Protein AF-A0A9W9ZTE9-F1 (afdb_monomer)

pLDDT: mean 76.36, std 22.25, range [28.83, 97.81]

Solvent-accessible surface area (backbone atoms only — not comparable to full-atom values): 8553 Å² total; per-residue (Å²): 134,84,80,78,73,63,36,38,44,40,54,37,80,91,74,68,27,32,32,44,36,33,73,59,89,93,45,40,25,34,44,31,49,45,97,86,32,47,55,45,77,42,80,44,99,62,86,84,88,59,50,36,36,30,25,42,73,46,80,45,76,58,88,90,66,45,24,32,35,42,32,33,64,60,76,73,22,32,44,30,43,41,78,87,67,50,58,35,48,43,86,72,64,55,46,100,86,67,47,65,71,57,57,38,32,47,41,37,67,47,84,72,87,69,96,70,90,75,87,79,84,88,83,77,99,62,67,81,49,90,50,34,53,43,87,55,87,69,39,48,52,136

Sequence (142 aa):
MIPPTEFHLEKSADKQANALRYRSGDDNYYLAVEKSGQVKLRKLDGFPSEDKYFFRIKSIGPEIETFHTFKSLKTEEYLHCGNDGNLFMNVVKTFDNGKPTDRKTWFRWFNYLSSSTTQSTHKHGVQYREEYIRKSDESCTE

Radius of gyration: 15.26 Å; Cα contacts (8 Å, |Δi|>4): 276; chains: 1; bounding box: 44×36×34 Å

Structure (mmCIF, N/CA/C/O backbone):
data_AF-A0A9W9ZTE9-F1
#
_entry.id   AF-A0A9W9ZTE9-F1
#
loop_
_atom_site.group_PDB
_atom_site.id
_atom_site.type_symbol
_atom_site.label_atom_id
_atom_site.label_alt_id
_atom_site.label_comp_id
_atom_site.label_asym_id
_atom_site.label_entity_id
_atom_site.label_seq_id
_atom_site.pdbx_PDB_ins_code
_atom_site.Cartn_x
_atom_site.Cartn_y
_atom_site.Cartn_z
_atom_site.occupancy
_atom_site.B_iso_or_equiv
_atom_site.auth_seq_id
_atom_site.auth_comp_id
_atom_site.auth_asym_id
_atom_site.auth_atom_id
_atom_site.pdbx_PDB_model_num
ATOM 1 N N . MET A 1 1 ? 2.547 -25.411 1.618 1.00 48.22 1 MET A N 1
ATOM 2 C CA . MET A 1 1 ? 2.368 -24.138 0.888 1.00 48.22 1 MET A CA 1
ATOM 3 C C . MET A 1 1 ? 1.579 -23.216 1.804 1.00 48.22 1 MET A C 1
ATOM 5 O O . MET A 1 1 ? 0.532 -23.644 2.270 1.00 48.22 1 MET A O 1
ATOM 9 N N . ILE A 1 2 ? 2.113 -22.046 2.165 1.00 49.66 2 ILE A N 1
ATOM 10 C CA . ILE A 1 2 ? 1.401 -21.086 3.027 1.00 49.66 2 ILE A CA 1
ATOM 11 C C . ILE A 1 2 ? 0.392 -20.341 2.137 1.00 49.66 2 ILE A C 1
ATOM 13 O O . ILE A 1 2 ? 0.804 -19.860 1.078 1.00 49.66 2 ILE A O 1
ATOM 17 N N . PRO A 1 3 ? -0.904 -20.287 2.494 1.00 56.94 3 PRO A N 1
ATOM 18 C CA . PRO A 1 3 ? -1.890 -19.553 1.709 1.00 56.94 3 PRO A CA 1
ATOM 19 C C . PRO A 1 3 ? -1.540 -18.055 1.687 1.00 56.94 3 PRO A C 1
ATOM 21 O O . PRO A 1 3 ? -1.069 -17.527 2.698 1.00 56.94 3 PRO A O 1
ATOM 24 N N . PRO A 1 4 ? -1.719 -17.364 0.548 1.00 66.06 4 PRO A N 1
ATOM 25 C CA . PRO A 1 4 ? -1.444 -15.937 0.465 1.00 66.06 4 PRO A CA 1
ATOM 26 C C . PRO A 1 4 ? -2.405 -15.145 1.360 1.00 66.06 4 PRO A C 1
ATOM 28 O O . PRO A 1 4 ? -3.571 -15.502 1.503 1.00 66.06 4 PRO A O 1
ATOM 31 N N . THR A 1 5 ? -1.917 -14.049 1.943 1.00 75.50 5 THR A N 1
ATOM 32 C CA . THR A 1 5 ? -2.770 -13.090 2.654 1.00 75.50 5 THR A CA 1
ATOM 33 C C . THR A 1 5 ? -3.596 -12.300 1.645 1.00 75.50 5 THR A C 1
ATOM 35 O O . THR A 1 5 ? -3.037 -11.686 0.737 1.00 75.50 5 THR A O 1
ATOM 38 N N . GLU A 1 6 ? -4.914 -12.284 1.820 1.00 81.06 6 GLU A N 1
ATOM 39 C CA . GLU A 1 6 ? -5.841 -11.602 0.917 1.00 81.06 6 GLU A CA 1
ATOM 40 C C . GLU A 1 6 ? -6.206 -10.209 1.438 1.00 81.06 6 GLU A C 1
ATOM 42 O O . GLU A 1 6 ? -6.558 -10.036 2.602 1.00 81.06 6 GLU A O 1
ATOM 47 N N . PHE A 1 7 ? -6.142 -9.209 0.561 1.00 87.81 7 PHE A N 1
ATOM 48 C CA . PHE A 1 7 ? -6.569 -7.846 0.859 1.00 87.81 7 PHE A CA 1
ATOM 49 C C . PHE A 1 7 ? -7.727 -7.463 -0.051 1.00 87.81 7 PHE A C 1
ATOM 51 O O . PHE A 1 7 ? -7.657 -7.675 -1.254 1.00 87.81 7 PHE A O 1
ATOM 58 N N . HIS A 1 8 ? -8.762 -6.847 0.508 1.00 89.44 8 HIS A N 1
ATOM 59 C CA . HIS A 1 8 ? -9.820 -6.195 -0.249 1.00 89.44 8 HIS A CA 1
ATOM 60 C C . HIS A 1 8 ? -9.431 -4.743 -0.521 1.00 89.44 8 HIS A C 1
ATOM 62 O O . HIS A 1 8 ? -8.992 -4.031 0.388 1.00 89.44 8 HIS A O 1
ATOM 68 N N . LEU A 1 9 ? -9.618 -4.297 -1.762 1.00 90.81 9 LEU A N 1
ATOM 69 C CA . LEU A 1 9 ? -9.423 -2.905 -2.140 1.00 90.81 9 LEU A CA 1
ATOM 70 C C . LEU A 1 9 ? -10.744 -2.153 -2.018 1.00 90.81 9 LEU A C 1
ATOM 72 O O . LEU A 1 9 ? -11.732 -2.460 -2.687 1.00 90.81 9 LEU A O 1
ATOM 76 N N . GLU A 1 10 ? -10.747 -1.132 -1.172 1.00 93.38 10 GLU A N 1
ATOM 77 C CA . GLU A 1 10 ? -11.915 -0.289 -0.949 1.00 93.38 10 GLU A CA 1
ATOM 78 C C . GLU A 1 10 ? -11.645 1.131 -1.421 1.00 93.38 10 GLU A C 1
ATOM 80 O O . GLU A 1 10 ? -10.748 1.818 -0.929 1.00 93.38 10 GLU A O 1
ATOM 85 N N . LYS A 1 11 ? -12.435 1.574 -2.399 1.00 92.94 11 LYS A N 1
ATOM 86 C CA . LYS A 1 11 ? -12.306 2.899 -3.001 1.00 92.94 11 LYS A CA 1
ATOM 87 C C . LYS A 1 11 ? -12.900 3.966 -2.090 1.00 92.94 11 LYS A C 1
ATOM 89 O O . LYS A 1 11 ? -14.050 3.866 -1.673 1.00 92.94 11 LYS A O 1
ATOM 94 N N . SER A 1 12 ? -12.147 5.038 -1.886 1.00 93.25 12 SER A N 1
ATOM 95 C CA . SER A 1 12 ? -12.633 6.299 -1.334 1.00 93.25 12 SER A CA 1
ATOM 96 C C . SER A 1 12 ? -12.778 7.310 -2.472 1.00 93.25 12 SER A C 1
ATOM 98 O O . SER A 1 12 ? -11.798 7.705 -3.113 1.00 93.25 12 SER A O 1
ATOM 100 N N . ALA A 1 13 ? -14.020 7.713 -2.743 1.00 89.12 13 ALA A N 1
ATOM 101 C CA . ALA A 1 13 ? -14.324 8.709 -3.768 1.00 89.12 13 ALA A CA 1
ATOM 102 C C . ALA A 1 13 ? -13.817 10.105 -3.372 1.00 89.12 13 ALA A C 1
ATOM 104 O O . ALA A 1 13 ? -13.315 10.841 -4.219 1.00 89.12 13 ALA A O 1
ATOM 105 N N . ASP A 1 14 ? -13.896 10.444 -2.084 1.00 91.31 14 ASP A N 1
ATOM 106 C CA . ASP A 1 14 ? -13.444 11.717 -1.521 1.00 91.31 14 ASP A CA 1
ATOM 107 C C . ASP A 1 14 ? -11.919 11.879 -1.586 1.00 91.31 14 ASP A C 1
ATOM 109 O O . ASP A 1 14 ? -11.428 12.955 -1.928 1.00 91.31 14 ASP A O 1
ATOM 113 N N . LYS A 1 15 ? -11.156 10.809 -1.337 1.00 91.56 15 LYS A N 1
ATOM 114 C CA . LYS A 1 15 ? -9.686 10.827 -1.410 1.00 91.56 15 LYS A CA 1
ATOM 115 C C . LYS A 1 15 ? -9.142 10.512 -2.800 1.00 91.56 15 LYS A C 1
ATOM 117 O O . LYS A 1 15 ? -7.947 10.696 -3.034 1.00 91.56 15 LYS A O 1
ATOM 122 N N . GLN A 1 16 ? -9.986 10.004 -3.703 1.00 94.62 16 GLN A N 1
ATOM 123 C CA . GLN A 1 16 ? -9.578 9.440 -4.996 1.00 94.62 16 GLN A CA 1
ATOM 124 C C . GLN A 1 16 ? -8.444 8.408 -4.832 1.00 94.62 16 GLN A C 1
ATOM 126 O O . GLN A 1 16 ? -7.431 8.430 -5.539 1.00 94.62 16 GLN A O 1
ATOM 131 N N . ALA A 1 17 ? -8.591 7.528 -3.841 1.00 95.75 17 ALA A N 1
ATOM 132 C CA . ALA A 1 17 ? -7.581 6.558 -3.425 1.00 95.75 17 ALA A CA 1
ATOM 133 C C . ALA A 1 17 ? -8.237 5.278 -2.892 1.00 95.75 17 ALA A C 1
ATOM 135 O O . ALA A 1 17 ? -9.461 5.187 -2.804 1.00 95.75 17 ALA A O 1
ATOM 136 N N . ASN A 1 18 ? -7.423 4.282 -2.547 1.00 96.88 18 ASN A N 1
ATOM 137 C CA . ASN A 1 18 ? -7.893 2.989 -2.060 1.00 96.88 18 ASN A CA 1
ATOM 138 C C . ASN A 1 18 ? -7.339 2.708 -0.664 1.00 96.88 18 ASN A C 1
ATOM 140 O O . ASN A 1 18 ? -6.168 2.987 -0.400 1.00 96.88 18 ASN A O 1
ATOM 144 N N . ALA A 1 19 ? -8.162 2.120 0.195 1.00 96.62 19 ALA A N 1
ATOM 145 C CA . ALA A 1 19 ? -7.731 1.482 1.427 1.00 96.62 19 ALA A CA 1
ATOM 146 C C . ALA A 1 19 ? -7.582 -0.029 1.193 1.00 96.62 19 ALA A C 1
ATOM 148 O O . ALA A 1 19 ? -8.345 -0.622 0.429 1.00 96.62 19 ALA A O 1
ATOM 149 N N . LEU A 1 20 ? -6.591 -0.645 1.840 1.00 94.75 20 LEU A N 1
ATOM 150 C CA . LEU A 1 20 ? -6.366 -2.089 1.785 1.00 94.75 20 LEU A CA 1
ATOM 151 C C . LEU A 1 20 ? -6.873 -2.713 3.080 1.00 94.75 20 LEU A C 1
ATOM 153 O O . LEU A 1 20 ? -6.275 -2.490 4.138 1.00 94.75 20 LEU A O 1
ATOM 157 N N . ARG A 1 21 ? -7.952 -3.492 2.994 1.00 95.12 21 ARG A N 1
ATOM 158 C CA . ARG A 1 21 ? -8.565 -4.168 4.138 1.00 95.12 21 ARG A CA 1
ATOM 159 C C . ARG A 1 21 ? -8.208 -5.648 4.164 1.00 95.12 21 ARG A C 1
ATOM 161 O O . ARG A 1 21 ? -8.450 -6.368 3.207 1.00 95.12 21 ARG A O 1
ATOM 168 N N . TYR A 1 22 ? -7.708 -6.114 5.294 1.00 92.31 22 TYR A N 1
ATOM 169 C CA . TYR A 1 22 ? -7.571 -7.523 5.635 1.00 92.31 22 TYR A CA 1
ATOM 170 C C . TYR A 1 22 ? -8.658 -7.895 6.648 1.00 92.31 22 TYR A C 1
ATOM 172 O O . TYR A 1 22 ? -8.831 -7.199 7.652 1.00 92.31 22 TYR A O 1
ATOM 180 N N . ARG A 1 23 ? -9.398 -8.978 6.398 1.00 91.00 23 ARG A N 1
ATOM 181 C CA . ARG A 1 23 ? -10.417 -9.482 7.328 1.00 91.00 23 ARG A CA 1
ATOM 182 C C . ARG A 1 23 ? -9.880 -10.700 8.071 1.00 91.00 23 ARG A C 1
ATOM 184 O O . ARG A 1 23 ? -9.406 -11.641 7.445 1.00 91.00 23 ARG A O 1
ATOM 191 N N . SER A 1 24 ? -10.003 -10.702 9.395 1.00 89.69 24 SER A N 1
ATOM 192 C CA . SER A 1 24 ? -9.680 -11.858 10.237 1.00 89.69 24 SER A CA 1
ATOM 193 C C . SER A 1 24 ? -10.845 -12.127 11.181 1.00 89.69 24 SER A C 1
ATOM 195 O O . SER A 1 24 ? -11.040 -11.398 12.150 1.00 89.69 24 SER A O 1
ATOM 197 N N . GLY A 1 25 ? -11.643 -13.157 10.885 1.00 89.56 25 GLY A N 1
ATOM 198 C CA . GLY A 1 25 ? -12.922 -13.374 11.566 1.00 89.56 25 GLY A CA 1
ATOM 199 C C . GLY A 1 25 ? -13.887 -12.217 11.293 1.00 89.56 25 GLY A C 1
ATOM 200 O O . GLY A 1 25 ? -14.144 -11.878 10.135 1.00 89.56 25 GLY A O 1
ATOM 201 N N . ASP A 1 26 ? -14.385 -11.587 12.354 1.00 90.81 26 ASP A N 1
ATOM 202 C CA . ASP A 1 26 ? -15.265 -10.412 12.265 1.00 90.81 26 ASP A CA 1
ATOM 203 C C . ASP A 1 26 ? -14.512 -9.079 12.313 1.00 90.81 26 ASP A C 1
ATOM 205 O O . ASP A 1 26 ? -15.098 -8.019 12.094 1.00 90.81 26 ASP A O 1
ATOM 209 N N . ASP A 1 27 ? -13.200 -9.130 12.531 1.00 94.06 27 ASP A N 1
ATOM 210 C CA . ASP A 1 27 ? -12.374 -7.942 12.649 1.00 94.06 27 ASP A CA 1
ATOM 211 C C . ASP A 1 27 ? -11.867 -7.467 11.286 1.00 94.06 27 ASP A C 1
ATOM 213 O O . ASP A 1 27 ? -11.389 -8.246 10.451 1.00 94.06 27 ASP A O 1
ATOM 217 N N . ASN A 1 28 ? -11.911 -6.148 11.096 1.00 95.12 28 ASN A N 1
ATOM 218 C CA . ASN A 1 28 ? -11.352 -5.474 9.934 1.00 95.12 28 ASN A CA 1
ATOM 219 C C . ASN A 1 28 ? -10.033 -4.803 10.305 1.00 95.12 28 ASN A C 1
ATOM 221 O O . ASN A 1 28 ? -9.955 -4.006 11.241 1.00 95.12 28 ASN A O 1
ATOM 225 N N . TYR A 1 29 ? -8.996 -5.102 9.535 1.00 96.44 29 TYR A N 1
ATOM 226 C CA . TYR A 1 29 ? -7.682 -4.495 9.656 1.00 96.44 29 TYR A CA 1
ATOM 227 C C . TYR A 1 29 ? -7.379 -3.712 8.392 1.00 96.44 29 TYR A C 1
ATOM 229 O O . TYR A 1 29 ? -7.562 -4.222 7.294 1.00 96.44 29 TYR A O 1
ATOM 237 N N . TYR A 1 30 ? -6.861 -2.501 8.537 1.00 96.75 30 TYR A N 1
ATOM 238 C CA . TYR A 1 30 ? -6.450 -1.682 7.405 1.00 96.75 30 TYR A CA 1
ATOM 239 C C . TYR A 1 30 ? -4.945 -1.474 7.415 1.00 96.75 30 TYR A C 1
ATOM 241 O O . TYR A 1 30 ? -4.344 -1.260 8.476 1.00 96.75 30 TYR A O 1
ATOM 249 N N . LEU A 1 31 ? -4.342 -1.534 6.229 1.00 95.50 31 LEU A N 1
ATOM 250 C CA . LEU A 1 31 ? -2.937 -1.202 6.044 1.00 95.50 31 LEU A CA 1
ATOM 251 C C . LEU A 1 31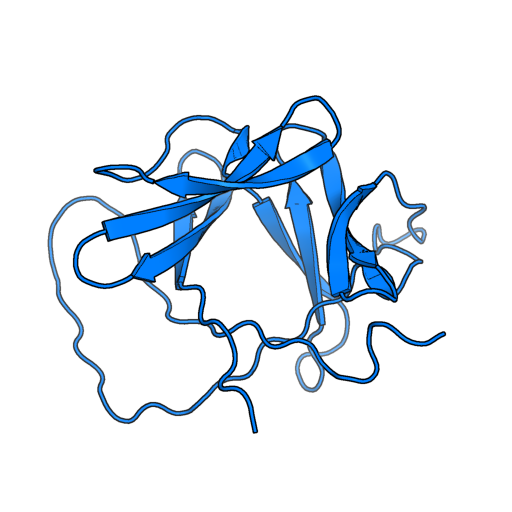 ? -2.733 0.297 6.290 1.00 95.50 31 LEU A C 1
ATOM 253 O O . LEU A 1 31 ? -3.392 1.129 5.671 1.00 95.50 31 LEU A O 1
ATOM 257 N N . ALA A 1 32 ? -1.832 0.630 7.207 1.00 96.56 32 ALA A N 1
ATOM 258 C CA . ALA A 1 32 ? -1.559 1.986 7.652 1.00 96.56 32 ALA A CA 1
ATOM 259 C C . ALA A 1 32 ? -0.077 2.326 7.502 1.00 96.56 32 ALA A C 1
ATOM 261 O O . ALA A 1 32 ? 0.789 1.496 7.789 1.00 96.56 32 ALA A O 1
ATOM 262 N N . VAL A 1 33 ? 0.193 3.569 7.113 1.00 95.62 33 VAL A N 1
ATOM 263 C CA . VAL A 1 33 ? 1.530 4.154 6.998 1.00 95.62 33 VAL A CA 1
ATOM 264 C C . VAL A 1 33 ? 1.766 5.127 8.145 1.00 95.62 33 VAL A C 1
ATOM 266 O O . VAL A 1 33 ? 1.137 6.183 8.240 1.00 95.62 33 VAL A O 1
ATOM 269 N N . GLU A 1 34 ? 2.705 4.792 9.017 1.00 90.94 34 GLU A N 1
ATOM 270 C CA . GLU A 1 34 ? 3.144 5.694 10.077 1.00 90.94 34 GLU A CA 1
ATOM 271 C C . GLU A 1 34 ? 4.029 6.819 9.519 1.00 90.94 34 GLU A C 1
ATOM 273 O O . GLU A 1 34 ? 4.613 6.708 8.442 1.00 90.94 34 GLU A O 1
ATOM 278 N N . LYS A 1 35 ? 4.195 7.911 10.280 1.00 83.75 35 LYS A N 1
ATOM 279 C CA . LYS A 1 35 ? 5.036 9.055 9.863 1.00 83.75 35 LYS A CA 1
ATOM 280 C C . LYS A 1 35 ? 6.495 8.661 9.577 1.00 83.75 35 LYS A C 1
ATOM 282 O O . LYS A 1 35 ? 7.167 9.349 8.822 1.00 83.75 35 LYS A O 1
ATOM 287 N N . SER A 1 36 ? 6.977 7.576 10.180 1.00 85.19 36 SER A N 1
ATOM 288 C CA . SER A 1 36 ? 8.316 7.024 9.953 1.00 85.19 36 SER A CA 1
ATOM 289 C C . SER A 1 36 ? 8.456 6.222 8.651 1.00 85.19 36 SER A C 1
ATOM 291 O O . SER A 1 36 ? 9.531 5.688 8.406 1.00 85.19 36 SER A O 1
ATOM 293 N N . GLY A 1 37 ? 7.385 6.062 7.865 1.00 84.69 37 GLY A N 1
ATOM 294 C CA . GLY A 1 37 ? 7.358 5.188 6.687 1.00 84.69 37 GLY A CA 1
ATOM 295 C C . GLY A 1 37 ? 7.140 3.706 7.020 1.00 84.69 37 GLY A C 1
ATOM 296 O O . GLY A 1 37 ? 7.110 2.858 6.128 1.00 84.69 37 GLY A O 1
ATOM 297 N N . GLN A 1 38 ? 6.958 3.367 8.300 1.00 89.56 38 GLN A N 1
ATOM 298 C CA . GLN A 1 38 ? 6.651 2.003 8.718 1.00 89.56 38 GLN A CA 1
ATOM 299 C C . GLN A 1 38 ? 5.210 1.628 8.351 1.00 89.56 38 GLN A C 1
ATOM 301 O O . GLN A 1 38 ? 4.278 2.391 8.610 1.00 89.56 38 GLN A O 1
ATOM 306 N N . VAL A 1 39 ? 5.030 0.422 7.811 1.00 92.19 39 VAL A N 1
ATOM 307 C CA . VAL A 1 39 ? 3.728 -0.108 7.391 1.00 92.19 39 VAL A CA 1
ATOM 308 C C . VAL A 1 39 ? 3.218 -1.118 8.419 1.00 92.19 39 VAL A C 1
ATOM 310 O O . VAL A 1 39 ? 3.964 -2.001 8.845 1.00 92.19 39 VAL A O 1
ATOM 313 N N . LYS A 1 40 ? 1.957 -0.994 8.849 1.00 93.31 40 LYS A N 1
ATOM 314 C CA . LYS A 1 40 ? 1.328 -1.897 9.834 1.00 93.31 40 LYS A CA 1
ATOM 315 C C . LYS A 1 40 ? -0.142 -2.138 9.528 1.00 93.31 40 LYS A C 1
ATOM 317 O O . LYS A 1 40 ? -0.799 -1.296 8.930 1.00 93.31 40 LYS A O 1
ATOM 322 N N . LEU A 1 41 ? -0.684 -3.246 10.026 1.00 94.19 41 LEU A N 1
ATOM 323 C CA . LEU A 1 41 ? -2.128 -3.458 10.095 1.00 94.19 41 LEU A CA 1
ATOM 324 C C . LEU A 1 41 ? -2.697 -2.820 11.364 1.00 94.19 41 LEU A C 1
ATOM 326 O O . LEU A 1 41 ? -2.153 -2.990 12.458 1.00 94.19 41 LEU A O 1
ATOM 330 N N . ARG A 1 42 ? -3.807 -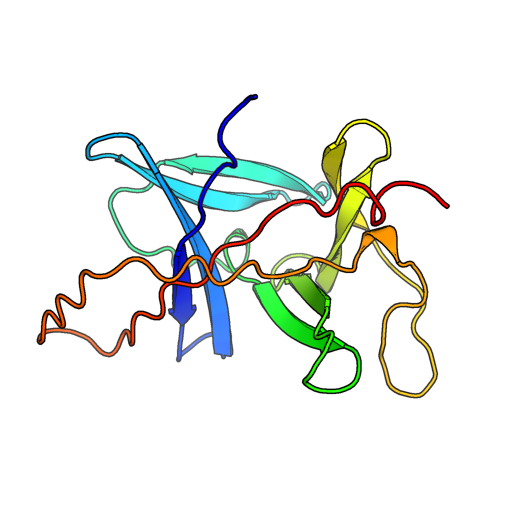2.095 11.231 1.00 96.69 42 ARG A N 1
ATOM 331 C CA . ARG A 1 42 ? -4.537 -1.500 12.358 1.00 96.69 42 ARG A CA 1
ATOM 332 C C . ARG A 1 42 ? -5.982 -1.968 12.318 1.00 96.69 42 ARG A C 1
ATOM 334 O O . ARG A 1 42 ? -6.652 -1.780 11.307 1.00 96.69 42 ARG A O 1
ATOM 341 N N . LYS A 1 43 ? -6.445 -2.556 13.421 1.00 97.00 43 LYS A N 1
ATOM 342 C CA . LYS A 1 43 ? -7.854 -2.907 13.604 1.00 97.00 43 LYS A CA 1
ATOM 343 C C . LYS A 1 43 ? -8.697 -1.630 13.637 1.00 97.00 43 LYS A C 1
ATOM 345 O O . LYS A 1 43 ? -8.321 -0.695 14.346 1.00 97.00 43 LYS A O 1
ATOM 350 N N . LEU A 1 44 ? -9.793 -1.598 12.885 1.00 95.94 44 LEU A N 1
ATOM 351 C CA . LEU A 1 44 ? -10.778 -0.516 12.882 1.00 95.94 44 LEU A CA 1
ATOM 352 C C . LEU A 1 44 ? -12.192 -1.100 12.819 1.00 95.94 44 LEU A C 1
ATOM 354 O O . LEU A 1 44 ? -12.435 -2.064 12.096 1.00 95.94 44 LEU A O 1
ATOM 358 N N . ASP A 1 45 ? -13.128 -0.461 13.517 1.00 93.38 45 ASP A N 1
ATOM 359 C CA . ASP A 1 45 ? -14.539 -0.872 13.520 1.00 93.38 45 ASP A CA 1
ATOM 360 C C . ASP A 1 45 ? -15.281 -0.451 12.237 1.00 93.38 45 ASP A C 1
ATOM 362 O O . ASP A 1 45 ? -16.360 -0.957 11.937 1.00 93.38 45 ASP A O 1
ATOM 366 N N . GLY A 1 46 ? -14.700 0.461 11.451 1.00 92.50 46 GLY A N 1
ATOM 367 C CA . GLY A 1 46 ? -15.297 0.992 10.229 1.00 92.50 46 GLY A CA 1
ATOM 368 C C . GLY A 1 46 ? -14.267 1.457 9.205 1.00 92.50 46 GLY A C 1
ATOM 369 O O . GLY A 1 46 ? -13.057 1.312 9.396 1.00 92.50 46 GLY A O 1
ATOM 370 N N . PHE A 1 47 ? -14.769 2.006 8.099 1.00 94.81 47 PHE A N 1
ATOM 371 C CA . PHE A 1 47 ? -13.940 2.530 7.017 1.00 94.81 47 PHE A CA 1
ATOM 372 C C . PHE A 1 47 ? -13.070 3.706 7.508 1.00 94.81 47 PHE A C 1
ATOM 374 O O . PHE A 1 47 ? -13.588 4.597 8.190 1.00 94.81 47 PHE A O 1
ATOM 381 N N . PRO A 1 48 ? -11.759 3.727 7.204 1.00 96.50 48 PRO A N 1
ATOM 382 C CA . PRO A 1 48 ? -10.861 4.779 7.668 1.00 96.50 48 PRO A CA 1
ATOM 383 C C . PRO A 1 48 ? -11.171 6.142 7.031 1.00 96.50 48 PRO A C 1
ATOM 385 O O . PRO A 1 48 ? -11.690 6.223 5.925 1.00 96.50 48 PRO A O 1
ATOM 388 N N . SER A 1 49 ? -10.783 7.228 7.705 1.00 95.69 49 SER A N 1
ATOM 389 C CA . SER A 1 49 ? -10.899 8.608 7.191 1.00 95.69 49 SER A CA 1
ATOM 390 C C . SER A 1 49 ? -9.557 9.347 7.080 1.00 95.69 49 SER A C 1
ATOM 392 O O . SER A 1 49 ? -9.431 10.330 6.345 1.00 95.69 49 SER A O 1
ATOM 394 N N . GLU A 1 50 ? -8.531 8.874 7.792 1.00 96.88 50 GLU A N 1
ATOM 395 C CA . GLU A 1 50 ? -7.197 9.477 7.809 1.00 96.88 50 GLU A CA 1
ATOM 396 C C . GLU A 1 50 ? -6.346 9.039 6.607 1.00 96.88 50 GLU A C 1
ATOM 398 O O . GLU A 1 50 ? -6.275 7.854 6.286 1.00 96.88 50 GLU A O 1
ATOM 403 N N . ASP A 1 51 ? -5.578 9.967 6.027 1.00 97.38 51 ASP A N 1
ATOM 404 C CA . ASP A 1 51 ? -4.730 9.733 4.840 1.00 97.38 51 ASP A CA 1
ATOM 405 C C . ASP A 1 51 ? -3.693 8.609 5.006 1.00 97.38 51 ASP A C 1
ATOM 407 O O . ASP A 1 51 ? -3.229 8.044 4.018 1.00 97.38 51 ASP A O 1
ATOM 411 N N . LYS A 1 52 ? -3.335 8.253 6.248 1.00 97.06 52 LYS A N 1
ATOM 412 C CA . LYS A 1 52 ? -2.395 7.158 6.553 1.00 97.06 52 LYS A CA 1
ATOM 413 C C . LYS A 1 52 ? -2.866 5.783 6.086 1.00 97.06 52 LYS A C 1
ATOM 415 O O . LYS A 1 52 ? -2.044 4.880 6.002 1.00 97.06 52 LYS A O 1
ATOM 420 N N . TYR A 1 53 ? -4.152 5.623 5.797 1.00 97.81 53 TYR A N 1
ATOM 421 C CA . TYR A 1 53 ? -4.731 4.362 5.336 1.00 97.81 53 TYR A CA 1
ATOM 422 C C . TYR A 1 53 ? -4.881 4.272 3.814 1.00 97.81 53 TYR A C 1
ATOM 424 O O . TYR A 1 53 ? -5.306 3.237 3.302 1.00 97.81 53 TYR A O 1
ATOM 432 N N . PHE A 1 54 ? -4.578 5.349 3.086 1.00 97.75 54 PHE A N 1
ATOM 433 C CA . PHE A 1 54 ? -4.960 5.486 1.687 1.00 97.75 54 PHE A CA 1
ATOM 434 C C . PHE A 1 54 ? -3.766 5.487 0.742 1.00 97.75 54 PHE A C 1
ATOM 436 O O . PHE A 1 54 ? -2.770 6.187 0.944 1.00 97.75 54 PHE A O 1
ATOM 443 N N . PHE A 1 55 ? -3.930 4.752 -0.355 1.00 96.94 55 PHE A N 1
ATOM 444 C CA . PHE A 1 55 ? -2.938 4.600 -1.405 1.00 96.94 55 PHE A CA 1
ATOM 445 C C . PHE A 1 55 ? -3.536 4.954 -2.767 1.00 96.94 55 PHE A C 1
ATOM 447 O O . PHE A 1 55 ? -4.595 4.455 -3.166 1.00 96.94 55 PHE A O 1
ATOM 454 N N . ARG A 1 56 ? -2.825 5.787 -3.527 1.00 95.62 56 ARG A N 1
ATOM 455 C CA . ARG A 1 56 ? -3.046 5.926 -4.968 1.00 95.62 56 ARG A CA 1
ATOM 456 C C . ARG A 1 56 ? -2.437 4.715 -5.646 1.00 95.62 56 ARG A C 1
ATOM 458 O O . ARG A 1 56 ? -1.228 4.500 -5.557 1.00 95.62 56 ARG A O 1
ATOM 465 N N . ILE A 1 57 ? -3.278 3.952 -6.329 1.00 92.38 57 ILE A N 1
ATOM 466 C CA . ILE A 1 57 ? -2.855 2.750 -7.036 1.00 92.38 57 ILE A CA 1
ATOM 467 C C . ILE A 1 57 ? -2.839 3.051 -8.525 1.00 92.38 57 ILE A C 1
ATOM 469 O O . ILE A 1 57 ? -3.816 3.564 -9.070 1.00 92.38 57 ILE A O 1
ATOM 473 N N . LYS A 1 58 ? -1.708 2.774 -9.172 1.00 89.50 58 LYS A N 1
ATOM 474 C CA . LYS A 1 58 ? -1.525 2.994 -10.609 1.00 89.50 58 LYS A CA 1
ATOM 475 C C . LYS A 1 58 ? 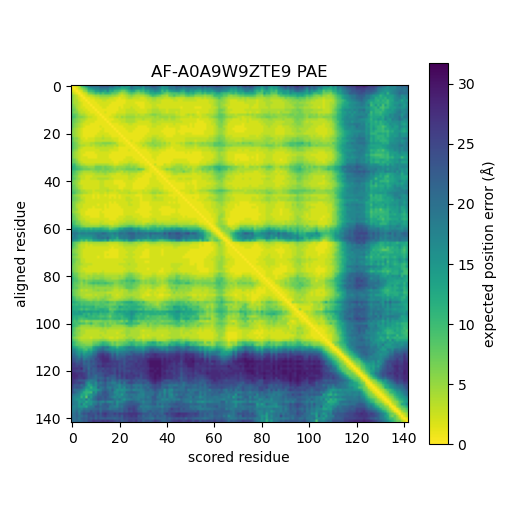-0.957 1.752 -11.265 1.00 89.50 58 LYS A C 1
ATOM 477 O O . LYS A 1 58 ? -0.021 1.158 -10.742 1.00 89.50 58 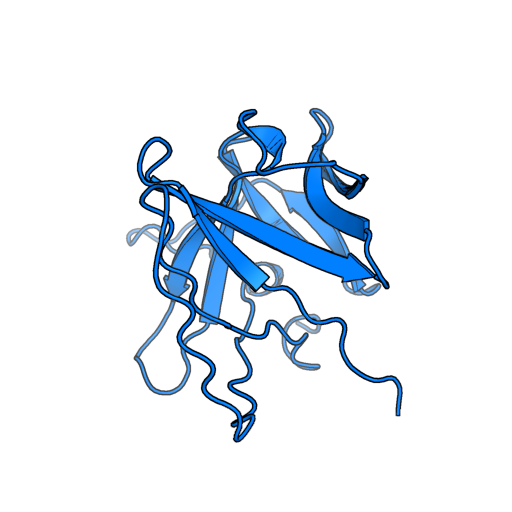LYS A O 1
ATOM 482 N N . SER A 1 59 ? -1.510 1.412 -12.420 1.00 86.81 59 SER A N 1
ATOM 483 C CA . SER A 1 59 ? -1.006 0.362 -13.298 1.00 86.81 59 SER A CA 1
ATOM 484 C C . SER A 1 59 ? 0.288 0.776 -13.998 1.00 86.81 59 SER A C 1
ATOM 486 O O . SER A 1 59 ? 0.431 1.912 -14.456 1.00 86.81 59 SER A O 1
ATOM 488 N N . ILE A 1 60 ? 1.214 -0.169 -14.111 1.00 80.50 60 ILE A N 1
ATOM 489 C CA . ILE A 1 60 ? 2.489 -0.062 -14.806 1.00 80.50 60 ILE A CA 1
ATOM 490 C C . ILE A 1 60 ? 2.571 -1.188 -15.829 1.00 80.50 60 ILE A C 1
ATOM 492 O O . ILE A 1 60 ? 2.560 -2.362 -15.476 1.00 80.50 60 ILE A O 1
ATOM 496 N N . GLY A 1 61 ? 2.719 -0.800 -17.096 1.00 70.44 61 GLY A N 1
ATOM 497 C CA . GLY A 1 61 ? 2.882 -1.738 -18.208 1.00 70.44 61 GLY A CA 1
ATOM 498 C C . GLY A 1 61 ? 1.583 -1.982 -18.986 1.00 70.44 61 GLY A C 1
ATOM 499 O O . GLY A 1 61 ? 0.561 -1.372 -18.667 1.00 70.44 61 GLY A O 1
ATOM 500 N N . PRO A 1 62 ? 1.648 -2.790 -20.058 1.00 66.94 62 PRO A N 1
ATOM 501 C CA . PRO A 1 62 ? 0.483 -3.184 -20.849 1.00 66.94 62 PRO A CA 1
ATOM 502 C C . PRO A 1 62 ? -0.451 -4.123 -20.061 1.00 66.94 62 PRO A C 1
ATOM 504 O O . PRO A 1 62 ? -0.013 -4.816 -19.146 1.00 66.94 62 PRO A O 1
ATOM 507 N N . GLU A 1 63 ? -1.731 -4.173 -20.449 1.00 58.56 63 GLU A N 1
ATOM 508 C CA . GLU A 1 63 ? -2.837 -4.834 -19.718 1.00 58.56 63 GLU A CA 1
ATOM 509 C C . GLU A 1 63 ? -2.648 -6.333 -19.411 1.00 58.56 63 GLU A C 1
ATOM 511 O O . GLU A 1 63 ? -3.306 -6.872 -18.526 1.00 58.56 63 GLU A O 1
ATOM 516 N N . ILE A 1 64 ? -1.763 -7.026 -20.128 1.00 56.06 64 ILE A N 1
ATOM 517 C CA . ILE A 1 64 ? -1.599 -8.486 -20.025 1.00 56.06 64 ILE A CA 1
ATOM 518 C C . ILE A 1 64 ? -0.677 -8.866 -18.848 1.00 56.06 64 ILE A C 1
ATOM 520 O O . ILE A 1 64 ? -0.801 -9.947 -18.279 1.00 56.06 64 ILE A O 1
ATOM 524 N N . GLU A 1 65 ? 0.203 -7.952 -18.425 1.00 59.19 65 GLU A N 1
ATOM 525 C CA . GLU A 1 65 ? 1.134 -8.131 -17.302 1.00 59.19 65 GLU A CA 1
ATOM 526 C C . GLU A 1 65 ? 1.112 -6.916 -16.375 1.00 59.19 65 GLU A C 1
ATOM 528 O O . GLU A 1 65 ? 2.145 -6.329 -16.043 1.00 59.19 65 GLU A O 1
ATOM 533 N N . THR A 1 66 ? -0.088 -6.491 -15.989 1.00 76.19 66 THR A N 1
ATOM 534 C CA . THR A 1 66 ? -0.245 -5.254 -15.229 1.00 76.19 66 THR A CA 1
ATOM 535 C C . THR A 1 66 ? 0.359 -5.384 -13.833 1.00 76.19 66 THR A C 1
ATOM 537 O O . THR A 1 66 ? -0.176 -6.063 -12.955 1.00 76.19 66 THR A O 1
ATOM 540 N N . PHE A 1 67 ? 1.492 -4.719 -13.627 1.00 85.81 67 PHE A N 1
ATOM 541 C CA . PHE A 1 67 ? 1.997 -4.426 -12.295 1.00 85.81 67 PHE A CA 1
ATOM 542 C C . PHE A 1 67 ? 1.300 -3.181 -11.764 1.00 85.81 67 PHE A C 1
ATOM 544 O O . PHE A 1 67 ? 0.810 -2.348 -12.525 1.00 85.81 67 PHE A O 1
ATOM 551 N N . HIS A 1 68 ? 1.288 -3.021 -10.451 1.00 88.69 68 HIS A N 1
ATOM 552 C CA . HIS A 1 68 ? 0.694 -1.881 -9.785 1.00 88.69 68 HIS A CA 1
ATOM 553 C C . HIS A 1 68 ? 1.652 -1.311 -8.753 1.00 88.69 68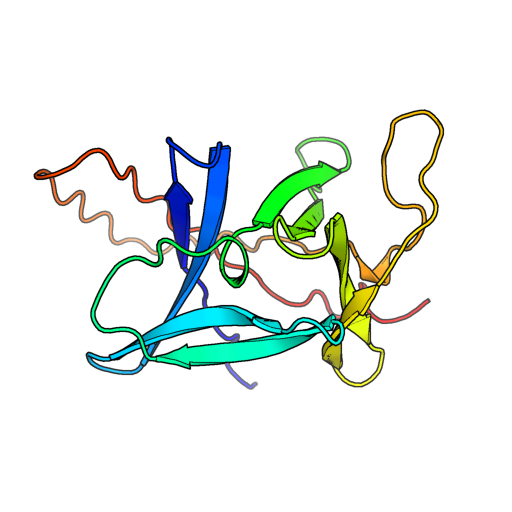 HIS A C 1
ATOM 555 O O . HIS A 1 68 ? 2.342 -2.043 -8.045 1.00 88.69 68 HIS A O 1
ATOM 561 N N . THR A 1 69 ? 1.654 0.010 -8.644 1.00 92.12 69 THR A N 1
ATOM 562 C CA . THR A 1 69 ? 2.337 0.728 -7.566 1.00 92.12 69 THR A CA 1
ATOM 563 C C . THR A 1 69 ? 1.344 1.288 -6.581 1.00 92.12 69 THR A C 1
ATOM 565 O O . THR A 1 69 ? 0.277 1.749 -6.984 1.00 92.12 69 THR A O 1
ATOM 568 N N . PHE A 1 70 ? 1.756 1.344 -5.320 1.00 94.44 70 PHE A N 1
ATOM 569 C CA . PHE A 1 70 ? 0.981 1.893 -4.217 1.00 94.44 70 PHE A CA 1
ATOM 570 C C . PHE A 1 70 ? 1.712 3.118 -3.686 1.00 94.44 70 PHE A C 1
ATOM 572 O O . PHE A 1 70 ? 2.768 2.986 -3.072 1.00 94.44 70 PHE A O 1
ATOM 579 N N . LYS A 1 71 ? 1.166 4.309 -3.935 1.00 95.00 71 LYS A N 1
ATOM 580 C CA . LYS A 1 71 ? 1.712 5.566 -3.415 1.00 95.00 71 LYS A CA 1
ATOM 581 C C . LYS A 1 71 ? 0.873 6.044 -2.236 1.00 95.00 71 LYS A C 1
ATOM 583 O O . LYS A 1 71 ? -0.322 6.280 -2.409 1.00 95.00 71 LYS A O 1
ATOM 588 N N . SER A 1 72 ? 1.469 6.188 -1.059 1.00 96.06 72 SER A N 1
ATOM 589 C CA . SER A 1 72 ? 0.756 6.632 0.145 1.00 96.06 72 SER A CA 1
ATOM 590 C C . SER A 1 72 ? 0.301 8.084 0.010 1.00 96.06 72 SER A C 1
ATOM 592 O O . SER A 1 72 ? 1.113 8.943 -0.326 1.00 96.06 72 SER A O 1
ATOM 594 N N . LEU A 1 73 ? -0.942 8.391 0.391 1.00 95.81 73 LEU A N 1
ATOM 595 C CA . LEU A 1 73 ? -1.392 9.784 0.535 1.00 95.81 73 LEU A CA 1
ATOM 596 C C . LEU A 1 73 ? -0.716 10.497 1.711 1.00 95.81 73 LEU A C 1
ATOM 598 O O . LEU A 1 73 ? -0.498 11.701 1.669 1.00 95.81 73 LEU A O 1
ATOM 602 N N . LYS A 1 74 ? -0.362 9.756 2.768 1.00 95.06 74 LYS A N 1
ATOM 603 C CA . LYS A 1 74 ? 0.268 10.338 3.959 1.00 95.06 74 LYS A CA 1
ATOM 604 C C . LYS A 1 74 ? 1.696 10.840 3.744 1.00 95.06 74 LYS A C 1
ATOM 606 O O . LYS A 1 74 ? 2.014 11.930 4.212 1.00 95.06 74 LYS A O 1
ATOM 611 N N . THR A 1 75 ? 2.558 10.023 3.138 1.00 94.56 75 THR A N 1
ATOM 612 C CA . THR A 1 75 ? 3.989 10.329 2.985 1.00 94.56 75 THR A CA 1
ATOM 613 C C . THR A 1 75 ? 4.389 10.683 1.556 1.00 94.56 75 THR A C 1
ATOM 615 O O . THR A 1 75 ? 5.500 11.152 1.349 1.00 94.56 75 THR A O 1
ATOM 618 N N . GLU A 1 76 ? 3.506 10.488 0.568 1.00 93.75 76 GLU A N 1
ATOM 619 C CA . GLU A 1 76 ? 3.812 10.628 -0.866 1.00 93.75 76 GLU A CA 1
ATOM 620 C C . GLU A 1 76 ? 4.964 9.721 -1.352 1.00 93.75 76 GLU A C 1
ATOM 622 O O . GLU A 1 76 ? 5.540 9.931 -2.422 1.00 93.75 76 GLU A O 1
ATOM 627 N N . GLU A 1 77 ? 5.250 8.661 -0.603 1.00 94.38 77 GLU A N 1
ATOM 628 C CA . GLU A 1 77 ? 6.227 7.623 -0.926 1.00 94.38 77 GLU A CA 1
ATOM 629 C C . GLU A 1 77 ? 5.545 6.389 -1.520 1.00 94.38 77 GLU A C 1
ATOM 631 O O . GLU A 1 77 ? 4.317 6.246 -1.469 1.00 94.38 77 GLU A O 1
ATOM 636 N N . TYR A 1 78 ? 6.346 5.477 -2.065 1.00 94.62 78 TYR A N 1
ATOM 637 C CA . TYR A 1 78 ? 5.868 4.220 -2.630 1.00 94.62 78 TYR A CA 1
ATOM 638 C C . TYR A 1 78 ? 6.051 3.072 -1.646 1.00 94.62 78 TYR A C 1
ATOM 640 O O . TYR A 1 78 ? 7.012 3.050 -0.881 1.00 94.62 78 TYR A O 1
ATOM 648 N N . LEU A 1 79 ? 5.117 2.125 -1.663 1.00 93.88 79 LEU A N 1
ATOM 649 C CA . LEU A 1 79 ? 5.248 0.870 -0.936 1.00 93.88 79 LEU A CA 1
ATOM 650 C C . LEU A 1 79 ? 6.345 0.030 -1.597 1.00 93.88 79 LEU A C 1
ATOM 652 O O . LEU A 1 79 ? 6.293 -0.210 -2.802 1.00 93.88 79 LEU A O 1
ATOM 656 N N . HIS A 1 80 ? 7.314 -0.423 -0.812 1.00 92.19 80 HIS A N 1
ATOM 657 C CA . HIS A 1 80 ? 8.351 -1.362 -1.224 1.00 92.19 80 HIS A CA 1
ATOM 658 C C . HIS A 1 80 ? 8.159 -2.699 -0.531 1.00 92.19 80 HIS A C 1
ATOM 660 O O . HIS A 1 80 ? 7.773 -2.750 0.638 1.00 92.19 80 HIS A O 1
ATOM 666 N N . CYS A 1 81 ? 8.511 -3.768 -1.238 1.00 86.06 81 CYS A N 1
ATOM 667 C CA . CYS A 1 81 ? 8.785 -5.059 -0.630 1.00 86.06 81 CYS A CA 1
ATOM 668 C C . CYS A 1 81 ? 10.301 -5.273 -0.552 1.00 86.06 81 CYS A C 1
ATOM 670 O O . CYS A 1 81 ? 10.996 -5.283 -1.569 1.00 86.06 81 CYS A O 1
ATOM 672 N N . GLY A 1 82 ? 10.817 -5.399 0.669 1.00 82.44 82 GLY A N 1
ATOM 673 C CA . GLY A 1 82 ? 12.205 -5.760 0.923 1.00 82.44 82 GLY A CA 1
ATOM 674 C C . GLY A 1 82 ? 12.501 -7.209 0.538 1.00 82.44 82 GLY A C 1
ATOM 675 O O . GLY A 1 82 ? 11.602 -8.039 0.402 1.00 82.44 82 GLY A O 1
ATOM 676 N N . ASN A 1 83 ? 13.788 -7.535 0.410 1.00 79.81 83 ASN A N 1
ATOM 677 C CA . ASN A 1 83 ? 14.239 -8.896 0.089 1.00 79.81 83 ASN A CA 1
ATOM 678 C C . ASN A 1 83 ? 13.837 -9.913 1.177 1.00 79.81 83 ASN A C 1
ATOM 680 O O . ASN A 1 83 ? 13.659 -11.095 0.901 1.00 79.81 83 ASN A O 1
ATOM 684 N N . ASP A 1 84 ? 13.666 -9.442 2.410 1.00 79.19 84 ASP A N 1
ATOM 685 C CA . ASP A 1 84 ? 13.180 -10.195 3.568 1.00 79.19 84 ASP A CA 1
ATOM 686 C C . ASP A 1 84 ? 11.646 -10.354 3.593 1.00 79.19 84 ASP A C 1
ATOM 688 O O . ASP A 1 84 ? 11.098 -11.014 4.473 1.00 79.19 84 ASP A O 1
ATOM 692 N N . GLY A 1 85 ? 10.937 -9.772 2.620 1.00 76.50 85 GLY A N 1
ATOM 693 C CA . GLY A 1 85 ? 9.480 -9.757 2.550 1.00 76.50 85 GLY A CA 1
ATOM 694 C C . GLY A 1 85 ? 8.814 -8.675 3.400 1.00 76.50 85 GLY A C 1
ATOM 695 O O . GLY A 1 85 ? 7.585 -8.597 3.388 1.00 76.50 85 GLY A O 1
ATOM 696 N N . ASN A 1 86 ? 9.577 -7.831 4.101 1.00 82.69 86 ASN A N 1
ATOM 697 C CA . ASN A 1 86 ? 9.011 -6.731 4.875 1.00 82.69 86 ASN A CA 1
ATOM 698 C C . ASN A 1 86 ? 8.521 -5.600 3.965 1.00 82.69 86 ASN A C 1
ATOM 700 O O . ASN A 1 86 ? 9.104 -5.317 2.918 1.00 82.69 86 ASN A O 1
ATOM 704 N N . LEU A 1 87 ? 7.445 -4.935 4.389 1.00 87.62 87 LEU A N 1
ATOM 705 C CA . LEU A 1 87 ? 6.881 -3.783 3.691 1.00 87.62 87 LEU A CA 1
ATOM 706 C C . LEU A 1 87 ? 7.285 -2.479 4.379 1.00 87.62 87 LEU A C 1
ATOM 708 O O . LEU A 1 87 ? 7.155 -2.341 5.597 1.00 87.62 87 LEU A O 1
ATOM 712 N N . PHE A 1 88 ? 7.730 -1.507 3.593 1.00 90.25 88 PHE A N 1
ATOM 713 C CA . PHE A 1 88 ? 8.079 -0.170 4.069 1.00 90.25 88 PHE A CA 1
ATOM 714 C C . PHE A 1 88 ? 7.829 0.868 2.977 1.00 90.25 88 PHE A C 1
ATOM 716 O O . PHE A 1 88 ? 7.735 0.531 1.797 1.00 90.25 88 PHE A O 1
ATOM 723 N N . MET A 1 89 ? 7.703 2.130 3.371 1.00 93.50 89 MET A N 1
ATOM 724 C CA . MET A 1 89 ? 7.590 3.240 2.432 1.00 93.50 89 MET A CA 1
ATOM 725 C C . MET A 1 89 ? 8.968 3.789 2.083 1.00 93.50 89 MET A C 1
ATOM 727 O O . MET A 1 89 ? 9.832 3.886 2.954 1.00 93.50 89 MET A O 1
ATOM 731 N N . ASN A 1 90 ? 9.177 4.149 0.819 1.00 91.12 90 ASN A N 1
ATOM 732 C CA . ASN A 1 90 ? 10.413 4.795 0.395 1.00 91.12 90 ASN A CA 1
ATOM 733 C C . ASN A 1 90 ? 10.192 5.765 -0.772 1.00 91.12 90 ASN A C 1
ATOM 735 O O . ASN A 1 90 ? 9.274 5.616 -1.589 1.00 91.12 90 ASN A O 1
ATOM 739 N N . VAL A 1 91 ? 11.065 6.766 -0.858 1.00 89.31 91 VAL A N 1
ATOM 740 C CA . VAL A 1 91 ? 11.133 7.672 -2.003 1.00 89.31 91 VAL A CA 1
ATOM 741 C C . VAL A 1 91 ? 11.829 6.948 -3.150 1.00 89.31 91 VAL A C 1
ATOM 743 O O . VAL A 1 91 ? 12.931 6.425 -2.999 1.00 89.31 91 VAL A O 1
ATOM 746 N N . VAL A 1 92 ? 11.209 6.966 -4.328 1.00 86.62 92 VAL A N 1
ATOM 747 C CA . VAL A 1 92 ? 11.779 6.377 -5.545 1.00 86.62 92 VAL A CA 1
ATOM 748 C C . VAL A 1 92 ? 12.007 7.422 -6.612 1.00 86.62 92 VAL A C 1
ATOM 750 O O . VAL A 1 92 ? 11.226 8.361 -6.773 1.00 86.62 92 VAL A O 1
ATOM 753 N N . LYS A 1 93 ? 13.063 7.208 -7.396 1.00 85.88 93 LYS A N 1
ATOM 754 C CA . LYS A 1 93 ? 13.214 7.888 -8.678 1.00 85.88 93 LYS A CA 1
ATOM 755 C C . LYS A 1 93 ? 12.160 7.366 -9.649 1.00 85.88 93 LYS A C 1
ATOM 757 O O . LYS A 1 93 ? 11.788 6.191 -9.623 1.00 85.88 93 LYS A O 1
ATOM 762 N N . THR A 1 94 ? 11.694 8.252 -10.515 1.00 83.69 94 THR A N 1
ATOM 763 C CA . THR A 1 94 ? 10.752 7.922 -11.581 1.00 83.69 94 THR A CA 1
ATOM 764 C C . THR A 1 94 ? 11.383 8.186 -12.936 1.00 83.69 94 THR A C 1
ATOM 766 O O . THR A 1 94 ? 12.178 9.113 -13.075 1.00 83.69 94 THR A O 1
ATOM 769 N N . PHE A 1 95 ? 11.004 7.404 -13.941 1.00 78.12 95 PHE A N 1
ATOM 770 C CA . PHE A 1 95 ? 11.217 7.772 -15.339 1.00 78.12 95 PHE A CA 1
ATOM 771 C C . PHE A 1 95 ? 10.426 9.045 -15.692 1.00 78.12 95 PHE A C 1
ATOM 773 O O . PHE A 1 95 ? 9.51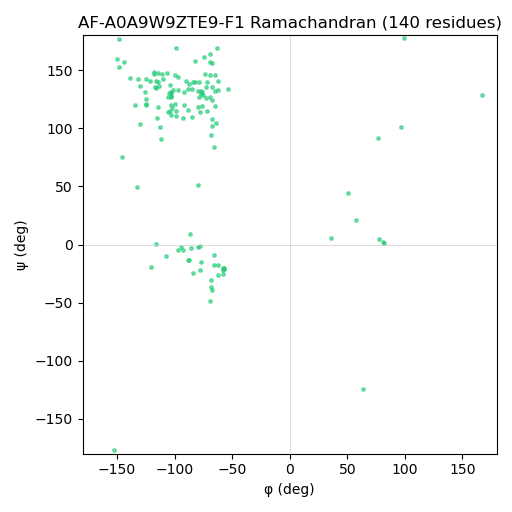8 9.441 -14.957 1.00 78.12 95 PHE A O 1
ATOM 780 N N . ASP A 1 96 ? 10.698 9.632 -16.859 1.00 78.06 96 ASP A N 1
ATOM 781 C CA . ASP A 1 96 ? 10.027 10.852 -17.349 1.00 78.06 96 ASP A CA 1
A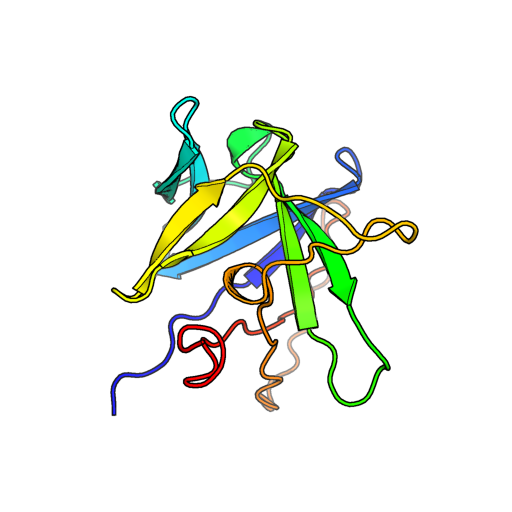TOM 782 C C . ASP A 1 96 ? 8.499 10.705 -17.473 1.00 78.06 96 ASP A C 1
ATOM 784 O O . ASP A 1 96 ? 7.755 11.680 -17.422 1.00 78.06 96 ASP A O 1
ATOM 788 N N . ASN A 1 97 ? 8.004 9.469 -17.574 1.00 73.12 97 ASN A N 1
ATOM 789 C CA . ASN A 1 97 ? 6.575 9.145 -17.585 1.00 73.12 97 ASN A CA 1
ATOM 790 C C . ASN A 1 97 ? 5.962 8.958 -16.178 1.00 73.12 97 ASN A C 1
ATOM 792 O O . ASN A 1 97 ? 4.830 8.484 -16.057 1.00 73.12 97 ASN A O 1
ATOM 796 N N . GLY A 1 98 ? 6.705 9.274 -15.114 1.00 73.94 98 GLY A N 1
ATOM 797 C CA . GLY A 1 98 ? 6.263 9.186 -13.721 1.00 73.94 98 GLY A CA 1
ATOM 798 C C . GLY A 1 98 ? 6.239 7.774 -13.126 1.00 73.94 98 GLY A C 1
ATOM 799 O O . GLY A 1 98 ? 5.792 7.612 -11.990 1.00 73.94 98 GLY A O 1
ATOM 800 N N . LYS A 1 99 ? 6.706 6.748 -13.851 1.00 78.12 99 LYS A N 1
ATOM 801 C CA . LYS A 1 99 ? 6.784 5.366 -13.346 1.00 78.12 99 LYS A CA 1
ATOM 802 C C . LYS A 1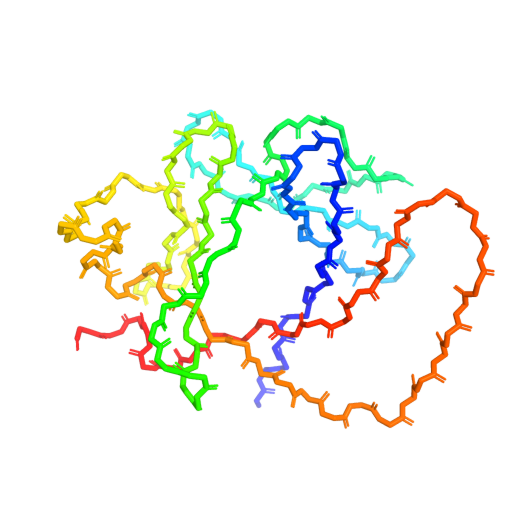 99 ? 8.010 5.181 -12.444 1.00 78.12 99 LYS A C 1
ATOM 804 O O . LYS A 1 99 ? 9.102 5.552 -12.874 1.00 78.12 99 LYS A O 1
ATOM 809 N N . PRO A 1 100 ? 7.878 4.575 -11.250 1.00 81.19 100 PRO A N 1
ATOM 810 C CA . PRO A 1 100 ? 9.020 4.184 -10.426 1.00 81.19 100 PRO A CA 1
ATOM 811 C C . PRO A 1 100 ? 10.021 3.309 -11.177 1.00 81.19 100 PRO A C 1
ATOM 813 O O . PRO A 1 100 ? 9.629 2.352 -11.848 1.00 81.19 100 PRO A O 1
ATOM 816 N N . THR A 1 101 ? 11.308 3.627 -11.040 1.00 83.56 101 THR A N 1
ATOM 817 C CA . THR A 1 101 ? 12.398 2.850 -11.652 1.00 83.56 101 THR A CA 1
ATOM 818 C C . THR A 1 101 ? 12.708 1.566 -10.882 1.00 83.56 101 THR A C 1
ATOM 820 O O . THR A 1 101 ? 13.289 0.646 -11.446 1.00 83.56 101 THR A O 1
ATOM 823 N N . ASP A 1 102 ? 12.343 1.507 -9.598 1.00 85.50 102 ASP A N 1
ATOM 824 C CA . ASP A 1 102 ? 12.603 0.363 -8.723 1.00 85.50 102 ASP A CA 1
ATOM 825 C C . ASP A 1 102 ? 11.466 -0.668 -8.793 1.00 85.50 102 ASP A C 1
ATOM 827 O O . ASP A 1 102 ? 10.337 -0.401 -8.367 1.00 85.50 102 ASP A O 1
ATOM 831 N N . ARG A 1 103 ? 11.778 -1.870 -9.292 1.00 85.38 103 ARG A N 1
ATOM 832 C CA . ARG A 1 103 ? 10.833 -2.993 -9.406 1.00 85.38 103 ARG A CA 1
ATOM 833 C C . ARG A 1 103 ? 10.358 -3.533 -8.058 1.00 85.38 103 ARG A C 1
ATOM 835 O O . ARG A 1 103 ? 9.288 -4.129 -8.010 1.00 85.38 103 ARG A O 1
ATOM 842 N N . LYS A 1 104 ? 11.050 -3.245 -6.950 1.00 87.81 104 LYS A N 1
ATOM 843 C CA . LYS A 1 104 ? 10.590 -3.600 -5.592 1.00 87.81 104 LYS A CA 1
ATOM 844 C C . LYS A 1 104 ? 9.320 -2.856 -5.170 1.00 87.81 104 LYS A C 1
ATOM 846 O O . LYS A 1 104 ? 8.732 -3.180 -4.139 1.00 87.81 104 LYS A O 1
ATOM 851 N N . THR A 1 105 ? 8.886 -1.872 -5.963 1.00 89.38 105 THR A N 1
ATOM 852 C CA . THR A 1 105 ? 7.595 -1.178 -5.810 1.00 89.38 105 THR A CA 1
ATOM 853 C C . THR A 1 105 ? 6.471 -1.754 -6.663 1.00 89.38 105 THR A C 1
ATOM 855 O O . THR A 1 105 ? 5.351 -1.237 -6.629 1.00 89.38 105 THR A O 1
ATOM 858 N N . TRP A 1 106 ? 6.756 -2.774 -7.475 1.00 89.38 106 TRP A N 1
ATOM 859 C CA . TRP A 1 106 ? 5.823 -3.313 -8.455 1.00 89.38 106 TRP A CA 1
ATOM 860 C C . TRP A 1 106 ? 5.158 -4.562 -7.884 1.00 89.38 106 TRP A C 1
ATOM 862 O O . TRP A 1 106 ? 5.795 -5.587 -7.654 1.00 89.38 106 TRP A O 1
ATOM 872 N N . PHE A 1 107 ? 3.851 -4.477 -7.674 1.00 86.75 107 PHE A N 1
ATOM 873 C CA . PHE A 1 107 ? 3.039 -5.563 -7.139 1.00 86.75 107 PHE A CA 1
ATOM 874 C C . PHE A 1 107 ? 2.128 -6.105 -8.230 1.00 86.75 107 PHE A C 1
ATOM 876 O O . PHE A 1 107 ? 1.586 -5.340 -9.025 1.00 86.75 107 PHE A O 1
ATOM 883 N N . ARG A 1 108 ? 1.920 -7.418 -8.259 1.00 81.94 108 ARG A N 1
ATOM 884 C CA . ARG A 1 108 ? 1.006 -8.055 -9.210 1.00 81.94 108 ARG A CA 1
ATOM 885 C C . ARG A 1 108 ? -0.285 -8.451 -8.497 1.00 81.94 108 ARG A C 1
ATOM 887 O O . ARG A 1 108 ? -0.262 -8.963 -7.375 1.00 81.94 108 ARG A O 1
ATOM 894 N N . TRP A 1 109 ? -1.416 -8.211 -9.151 1.00 75.31 109 TRP A N 1
ATOM 895 C CA . TRP A 1 109 ? -2.690 -8.769 -8.710 1.00 75.31 109 TRP A CA 1
ATOM 896 C C . TRP A 1 109 ? -2.847 -10.181 -9.252 1.00 75.31 109 TRP A C 1
ATOM 898 O O . TRP A 1 109 ? -2.501 -10.460 -10.399 1.00 75.31 109 TRP A O 1
ATOM 908 N N . PHE A 1 110 ? -3.381 -11.077 -8.436 1.00 68.25 110 PHE A N 1
ATOM 909 C CA . PHE A 1 110 ? -3.706 -12.428 -8.864 1.00 68.25 110 PHE A CA 1
ATOM 910 C C . PHE A 1 110 ? -5.215 -12.550 -8.831 1.00 68.25 110 PHE A C 1
ATOM 912 O O . PHE A 1 110 ? -5.799 -12.705 -7.773 1.00 68.25 110 PHE A O 1
ATOM 919 N N . ASN A 1 111 ? -5.871 -12.461 -9.982 1.00 57.91 111 ASN A N 1
ATOM 920 C CA . ASN A 1 111 ? -7.302 -12.729 -10.037 1.00 57.91 111 ASN A CA 1
ATOM 921 C C . ASN A 1 111 ? -7.513 -14.222 -9.768 1.00 57.91 111 ASN A C 1
ATOM 923 O O . ASN A 1 111 ? -7.427 -15.038 -10.685 1.00 57.91 111 ASN A O 1
ATOM 927 N N . TYR A 1 112 ? -7.763 -14.597 -8.516 1.00 51.44 112 TYR A N 1
ATOM 928 C CA . TYR A 1 112 ? -8.381 -15.881 -8.250 1.00 51.44 112 TYR A CA 1
ATOM 929 C C . TYR A 1 112 ? -9.833 -15.742 -8.690 1.00 51.44 112 TYR A C 1
ATOM 931 O O . TYR A 1 112 ? -10.580 -14.920 -8.165 1.00 51.44 112 TYR A O 1
ATOM 939 N N . LEU A 1 113 ? -10.223 -16.502 -9.711 1.00 41.28 113 LEU A N 1
ATOM 940 C CA . LEU A 1 113 ? -11.625 -16.662 -10.073 1.00 41.28 113 LEU A CA 1
ATOM 941 C C . LEU A 1 113 ? -12.314 -17.398 -8.915 1.00 41.28 113 LEU A C 1
ATOM 943 O O . LEU A 1 113 ? -12.417 -18.622 -8.933 1.00 41.28 113 LEU A O 1
ATOM 947 N N . SER A 1 114 ? -12.732 -16.672 -7.877 1.00 41.44 114 SER A N 1
ATOM 948 C CA . SER A 1 114 ? -13.634 -17.223 -6.872 1.00 41.44 114 SER A CA 1
ATOM 949 C C . SER A 1 114 ? -15.053 -17.175 -7.443 1.00 41.44 114 SER A C 1
ATOM 951 O O . SER A 1 114 ? -15.581 -16.135 -7.836 1.00 41.44 114 SER A O 1
ATOM 953 N N . SER A 1 115 ? -15.664 -18.345 -7.592 1.00 35.78 115 SER A N 1
ATOM 954 C CA . SER A 1 115 ? -16.984 -18.532 -8.192 1.00 35.78 115 SER A CA 1
ATOM 955 C C . SER A 1 115 ? -18.121 -18.210 -7.215 1.00 35.78 115 SER A C 1
ATOM 957 O O . SER A 1 115 ? -19.026 -19.021 -7.029 1.00 35.78 115 SER A O 1
ATOM 959 N N . SER A 1 116 ? -18.095 -17.045 -6.568 1.00 38.88 116 SER A N 1
ATOM 960 C CA . SER A 1 116 ? -19.189 -16.617 -5.687 1.00 38.88 116 SER A CA 1
ATOM 961 C C . SER A 1 116 ? -19.403 -15.110 -5.740 1.00 38.88 116 SER A C 1
ATOM 963 O O . SER A 1 116 ? -19.066 -14.368 -4.823 1.00 38.88 116 SER A O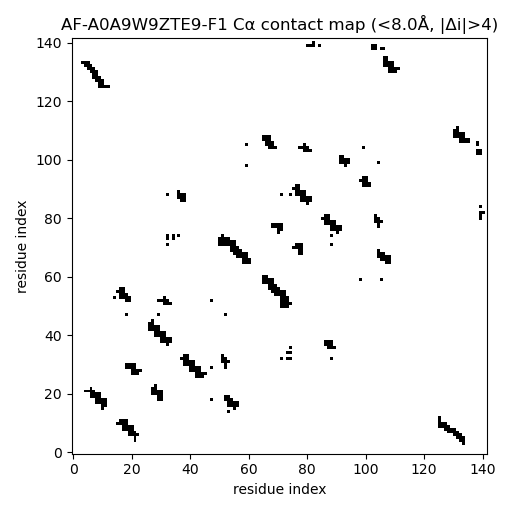 1
ATOM 965 N N . THR A 1 117 ? -20.019 -14.654 -6.830 1.00 33.50 117 THR A N 1
ATOM 966 C CA . THR A 1 117 ? -20.606 -13.316 -6.911 1.00 33.50 117 THR A CA 1
ATOM 967 C C . THR A 1 117 ? -21.752 -13.209 -5.908 1.00 33.50 117 THR A C 1
ATOM 969 O O . THR A 1 117 ? -22.843 -13.713 -6.159 1.00 33.50 117 THR A O 1
ATOM 972 N N . THR A 1 118 ? -21.533 -12.509 -4.797 1.00 35.72 118 THR A N 1
ATOM 973 C CA . THR A 1 118 ? -22.639 -11.930 -4.024 1.00 35.72 118 THR A CA 1
ATOM 974 C C . THR A 1 118 ? -22.551 -10.417 -4.158 1.00 35.72 118 THR A C 1
ATOM 976 O O . THR A 1 118 ? -21.855 -9.745 -3.402 1.00 35.72 118 THR A O 1
ATOM 979 N N . GLN A 1 119 ? -23.236 -9.868 -5.165 1.00 34.19 119 GLN A N 1
ATOM 980 C CA . GLN A 1 119 ? -23.521 -8.435 -5.212 1.00 34.19 119 GLN A CA 1
ATOM 981 C C . GLN A 1 119 ? -24.486 -8.116 -4.067 1.00 34.19 119 GLN A C 1
ATOM 983 O O . GLN A 1 119 ? -25.678 -8.394 -4.163 1.00 34.19 119 GLN A O 1
ATOM 988 N N . SER A 1 120 ? -23.976 -7.545 -2.976 1.00 34.31 120 SER A N 1
ATOM 989 C CA . SER A 1 120 ? -24.822 -6.915 -1.964 1.00 34.31 120 SER A CA 1
ATOM 990 C C . SER A 1 120 ? -24.961 -5.431 -2.289 1.00 34.31 120 SER A C 1
ATOM 992 O O . SER A 1 120 ? -24.014 -4.650 -2.193 1.00 34.31 120 SER A O 1
ATOM 994 N N . THR A 1 121 ? -26.154 -5.054 -2.732 1.00 37.44 121 THR A N 1
ATOM 995 C CA . THR A 1 121 ? -26.587 -3.669 -2.909 1.00 37.44 121 THR A CA 1
ATOM 996 C C . THR A 1 121 ? -26.994 -3.039 -1.570 1.00 37.44 121 THR A C 1
ATOM 998 O O . THR A 1 121 ? -27.736 -3.658 -0.815 1.00 37.44 121 THR A O 1
ATOM 1001 N N . HIS A 1 122 ? -26.620 -1.760 -1.391 1.00 33.75 122 HIS A N 1
ATOM 1002 C CA . HIS A 1 122 ? -27.159 -0.728 -0.473 1.00 33.75 122 HIS A CA 1
ATOM 1003 C C . HIS A 1 122 ? -26.470 -0.479 0.890 1.00 33.75 122 HIS A C 1
ATOM 1005 O O . HIS A 1 122 ? -26.805 -1.095 1.893 1.00 33.75 122 HIS A O 1
ATOM 1011 N N . LYS A 1 123 ? -25.651 0.586 0.985 1.00 34.78 123 LYS A N 1
ATOM 1012 C CA . LYS A 1 123 ? -25.983 1.976 1.415 1.00 34.78 123 LYS A CA 1
ATOM 1013 C C . LYS A 1 123 ? -24.664 2.734 1.665 1.00 34.78 123 LYS A C 1
ATOM 1015 O O . LYS A 1 123 ? -23.850 2.270 2.445 1.00 34.78 123 LYS A O 1
ATOM 1020 N N . HIS A 1 124 ? -24.518 3.919 1.064 1.00 35.19 124 HIS A N 1
ATOM 1021 C CA . HIS A 1 124 ? -23.301 4.755 0.975 1.00 35.19 124 HIS A CA 1
ATOM 1022 C C . HIS A 1 124 ? -22.269 4.267 -0.047 1.00 35.19 124 HIS A C 1
ATOM 1024 O O . HIS A 1 124 ? -21.421 3.462 0.290 1.00 35.19 124 HIS A O 1
ATOM 1030 N N . GLY A 1 125 ? -22.376 4.780 -1.281 1.00 28.83 125 GLY A N 1
ATOM 1031 C CA . GLY A 1 125 ? -21.320 5.113 -2.263 1.00 28.83 125 GLY A CA 1
ATOM 1032 C C . GLY A 1 125 ? -20.026 4.299 -2.443 1.00 28.83 125 GLY A C 1
ATOM 1033 O O . GLY A 1 125 ? -19.183 4.742 -3.217 1.00 28.83 125 GLY A O 1
ATOM 1034 N N . VAL A 1 126 ? -19.823 3.161 -1.787 1.00 33.81 126 VAL A N 1
ATOM 1035 C CA . VAL A 1 126 ? -18.598 2.363 -1.861 1.00 33.81 126 VAL A CA 1
ATOM 1036 C C . VAL A 1 126 ? -18.842 1.221 -2.839 1.00 33.81 126 VAL A C 1
ATOM 1038 O O . VAL A 1 126 ? -19.640 0.319 -2.594 1.00 33.81 126 VAL A O 1
ATOM 1041 N N . GLN A 1 127 ? -18.181 1.291 -3.992 1.00 34.12 127 GLN A N 1
ATOM 1042 C CA . GLN A 1 127 ? -18.154 0.200 -4.956 1.00 34.12 127 GLN A CA 1
ATOM 1043 C C . GLN A 1 127 ? -17.042 -0.769 -4.552 1.00 34.12 127 GLN A C 1
ATOM 1045 O O . GLN A 1 127 ? -15.859 -0.446 -4.668 1.00 34.12 127 GLN A O 1
ATOM 1050 N N . TYR A 1 128 ? -17.426 -1.952 -4.079 1.00 33.16 128 TYR A N 1
ATOM 1051 C CA . TYR A 1 128 ? -16.495 -3.025 -3.748 1.00 33.16 128 TYR A CA 1
ATOM 1052 C C . TYR A 1 128 ? -15.986 -3.686 -5.032 1.00 33.16 128 TYR A C 1
ATOM 1054 O O . TYR A 1 128 ? -16.778 -4.083 -5.890 1.00 33.16 128 TYR A O 1
ATOM 1062 N N . ARG A 1 129 ? -14.666 -3.810 -5.169 1.00 40.44 129 ARG A N 1
ATOM 1063 C CA . ARG A 1 129 ? -14.046 -4.724 -6.130 1.00 40.44 129 ARG A CA 1
ATOM 1064 C C . ARG A 1 129 ? -13.098 -5.619 -5.346 1.00 40.44 129 ARG A C 1
ATOM 1066 O O . ARG A 1 129 ? -12.212 -5.128 -4.656 1.00 40.44 129 ARG A O 1
ATOM 1073 N N . GLU A 1 130 ? -13.336 -6.922 -5.398 1.00 37.56 130 GLU A N 1
ATOM 1074 C CA . GLU A 1 130 ? -12.433 -7.903 -4.803 1.00 37.56 130 GLU A CA 1
ATOM 1075 C C . GLU A 1 130 ? -11.239 -8.070 -5.745 1.00 37.56 130 GLU A C 1
ATOM 1077 O O . GLU A 1 130 ? -11.394 -8.484 -6.892 1.00 37.56 130 GLU A O 1
ATOM 1082 N N . GLU A 1 131 ? -10.057 -7.666 -5.289 1.00 44.44 131 GLU A N 1
ATOM 1083 C CA . GLU A 1 131 ? -8.814 -7.720 -6.057 1.00 44.44 131 GLU A CA 1
ATOM 1084 C C . GLU A 1 131 ? -7.729 -8.291 -5.152 1.00 44.44 131 GLU A C 1
ATOM 1086 O O . GLU A 1 131 ? -7.436 -7.727 -4.103 1.00 44.44 131 GLU A O 1
ATOM 1091 N N . TYR A 1 132 ? -7.138 -9.421 -5.536 1.00 44.25 132 TYR A N 1
ATOM 1092 C CA . TYR A 1 132 ? -6.176 -10.118 -4.689 1.00 44.25 132 TYR A CA 1
ATOM 1093 C C . TYR A 1 132 ? -4.759 -9.643 -4.994 1.00 44.25 132 TYR A C 1
ATOM 1095 O O . TYR A 1 132 ? -4.324 -9.647 -6.147 1.00 44.25 132 TYR A O 1
ATOM 1103 N N . ILE A 1 133 ? -3.997 -9.302 -3.959 1.00 43.72 133 ILE A N 1
ATOM 1104 C CA . ILE A 1 133 ? -2.572 -8.987 -4.081 1.00 43.72 133 ILE A CA 1
ATOM 1105 C C . ILE A 1 133 ? -1.787 -10.230 -3.667 1.00 43.72 133 ILE A C 1
ATOM 1107 O O . ILE A 1 133 ? -1.896 -10.677 -2.528 1.00 43.72 133 ILE A O 1
ATOM 1111 N N . ARG A 1 134 ? -0.960 -10.779 -4.561 1.00 41.84 134 ARG A N 1
ATOM 1112 C CA . ARG A 1 134 ? 0.039 -11.793 -4.186 1.00 41.84 134 ARG A CA 1
ATOM 1113 C C . ARG A 1 134 ? 1.421 -11.191 -4.399 1.00 41.84 134 ARG A C 1
ATOM 1115 O O . ARG A 1 134 ? 1.659 -10.440 -5.343 1.00 41.84 134 ARG A O 1
ATOM 1122 N N . LYS A 1 135 ? 2.355 -11.608 -3.557 1.00 42.91 135 LYS A N 1
ATOM 1123 C CA . LYS A 1 135 ? 3.784 -11.496 -3.834 1.00 42.91 135 LYS A CA 1
ATOM 1124 C C . LYS A 1 135 ? 4.099 -12.395 -5.037 1.00 42.91 135 LYS A C 1
ATOM 1126 O O . LYS A 1 135 ? 3.842 -13.595 -4.967 1.00 42.91 135 LYS A O 1
ATOM 1131 N N . SER A 1 136 ? 4.594 -11.842 -6.144 1.00 40.03 136 SER A N 1
ATOM 1132 C CA . SER A 1 136 ? 5.293 -12.667 -7.135 1.00 40.03 136 SER A CA 1
ATOM 1133 C C . SER A 1 136 ? 6.676 -12.975 -6.579 1.00 40.03 136 SER A C 1
ATOM 1135 O O . SER A 1 136 ? 7.361 -12.053 -6.139 1.00 40.03 136 SER A O 1
ATOM 1137 N N . ASP A 1 137 ? 7.092 -14.239 -6.607 1.00 43.91 137 ASP A N 1
ATOM 1138 C CA . ASP A 1 137 ? 8.419 -14.649 -6.125 1.00 43.91 137 ASP A CA 1
ATOM 1139 C C . ASP A 1 137 ? 9.563 -13.915 -6.859 1.00 43.91 137 ASP A C 1
ATOM 1141 O O . ASP A 1 137 ? 10.643 -13.748 -6.307 1.00 43.91 137 ASP A O 1
ATOM 1145 N N . GLU A 1 138 ? 9.287 -13.368 -8.046 1.00 43.66 138 GLU A N 1
ATOM 1146 C CA . GLU A 1 138 ? 10.230 -12.624 -8.888 1.00 43.66 138 GLU A CA 1
ATOM 1147 C C . GLU A 1 138 ? 10.318 -11.113 -8.589 1.00 43.66 138 GLU A C 1
ATOM 1149 O O . GLU A 1 138 ? 11.250 -10.465 -9.049 1.00 43.66 138 GLU A O 1
ATOM 1154 N N . SER A 1 139 ? 9.395 -10.505 -7.827 1.00 41.00 139 SER A N 1
ATOM 1155 C CA . SER A 1 139 ? 9.396 -9.034 -7.624 1.00 41.00 139 SER A CA 1
ATOM 1156 C C . SER A 1 139 ? 10.300 -8.554 -6.483 1.00 41.00 139 SER A C 1
ATOM 1158 O O . SER A 1 139 ? 10.389 -7.352 -6.232 1.00 41.00 139 SER A O 1
ATOM 1160 N N . CYS A 1 140 ? 10.935 -9.482 -5.761 1.00 41.00 140 CYS A N 1
ATOM 1161 C CA . CYS A 1 140 ? 11.797 -9.195 -4.603 1.00 41.00 140 CYS A CA 1
ATOM 1162 C C . CYS A 1 140 ? 13.262 -9.600 -4.822 1.00 41.00 140 CYS A C 1
ATOM 1164 O O . CYS A 1 140 ? 14.088 -9.427 -3.926 1.00 41.00 140 CYS A O 1
ATOM 1166 N N . THR A 1 141 ? 13.579 -10.139 -5.993 1.00 40.19 141 THR A N 1
ATOM 1167 C CA . THR A 1 141 ? 14.933 -10.485 -6.430 1.00 40.19 141 THR A CA 1
ATOM 1168 C C . THR A 1 141 ? 15.284 -9.620 -7.633 1.00 40.19 141 THR A C 1
ATOM 1170 O O . THR A 1 141 ? 14.401 -9.305 -8.425 1.00 40.19 141 THR A O 1
ATOM 1173 N N . GLU A 1 142 ? 16.539 -9.168 -7.673 1.00 38.66 142 GLU A N 1
ATOM 1174 C CA . GLU A 1 142 ? 17.079 -8.158 -8.601 1.00 38.66 142 GLU A CA 1
ATOM 1175 C C . GLU A 1 142 ? 16.746 -8.385 -10.083 1.00 38.66 142 GLU A C 1
ATOM 1177 O O . GLU A 1 142 ? 16.787 -9.550 -10.539 1.00 38.66 142 GLU A O 1
#

Organism: NCBI:txid174260

Mean predicted aligned error: 10.15 Å

Foldseek 3Di:
DDDFFWWWWWADPVVRWTWTWGDDPPWIWTWFQDPVQAIDTDTDPDDDDDQRRTWDWDWDDDPVFTWIWTQGSNHRFTWFQELVRGIGTDHADADPVRHGPQLRRTWGWDPDPDPDDDPDDDDDDMDTDRITTDDDPPSHPD

Nearest PDB structures (foldseek):
  1w3a-assembly1_A  TM=6.457E-01  e=7.206E-02  Laetiporus sulphureus
  8b97-assembly1_A  TM=6.235E-01  e=1.599E-01  Laccaria bicolor S238N-H53
  2y9g-assembly1_A  TM=6.377E-01  e=2.200E-01  Laetiporus sulphureus
  4efr-assembly1_A  TM=3.692E-01  e=1.293E-01  Bombyx mori
  7kcg-assembly1_A  TM=4.987E-01  e=1.490E+00  Culex quinquefasciatus

Secondary structure (DSSP, 8-state):
-PPPPP-EEEEETTTTEEEEEEEETTEEEEEEE-TTSBEEEEEESS---SGGGEEEEEEES-GGG-EEEEEETTTSPEEEE-TTS-EEEE---B-TTS-BS-GGG-EEE-----S-------SSS--EE---EE--TTTT--